Protein AF-A0A355UFX1-F1 (afdb_monomer_lite)

pLDDT: mean 86.39, std 14.17, range [52.31, 98.44]

Sequence (102 aa):
SYKGILARSQESSALTPFGALKYLDESRAIVHERHYSSTDYIVFRLGEIYLNYAEASMELGKDGDALWAVNEIRKRAGMPELATITRDKVRQERKIELAFEG

Foldseek 3Di:
DPVPDDQQDPDDPDPDSDDDCPQPDPVDDPDPDPPDDPGDQDLDDPLVVLLVQLLVCQVVVNFVSNQVSLQVLCVVVVHDRDPGDDNVNSVVSCCVVCPPND

Secondary structure (DSSP, 8-state):
-BTTB----SS---SSS----TT--TTS----STT---S---S--HHHHHHHHHHHHHHTT-HHHHHHHHHHHHHHTTPPPPSS--HHHHHHHHHHHTTT--

Structure (mmCIF, N/CA/C/O backbone):
data_AF-A0A355UFX1-F1
#
_entry.id   AF-A0A355UFX1-F1
#
loop_
_atom_site.group_PDB
_atom_site.id
_atom_site.type_symbol
_atom_site.label_atom_id
_atom_site.label_alt_id
_atom_site.label_comp_id
_atom_site.label_asym_id
_atom_site.label_entity_id
_atom_site.label_seq_id
_atom_site.pdbx_PDB_ins_code
_atom_site.Cartn_x
_atom_site.Cartn_y
_atom_site.Cartn_z
_atom_site.occupancy
_atom_site.B_iso_or_equiv
_atom_site.auth_seq_id
_atom_site.auth_comp_id
_atom_site.auth_asym_id
_atom_site.auth_atom_id
_atom_site.pdbx_PDB_model_num
ATOM 1 N N . SER A 1 1 ? 11.415 -18.490 -7.817 1.00 52.31 1 SER A N 1
ATOM 2 C CA . SER A 1 1 ? 11.538 -18.800 -9.254 1.00 52.31 1 SER A CA 1
ATOM 3 C C . SER A 1 1 ? 10.546 -17.938 -10.005 1.00 52.31 1 SER A C 1
ATOM 5 O O . SER A 1 1 ? 9.473 -17.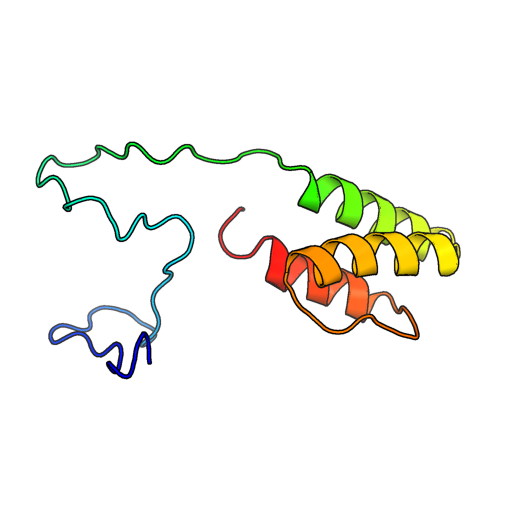681 -9.475 1.00 52.31 1 SER A O 1
ATOM 7 N N . TYR A 1 2 ? 10.893 -17.467 -11.197 1.00 54.56 2 TYR A N 1
ATOM 8 C CA . TYR A 1 2 ? 9.956 -16.798 -12.096 1.00 54.56 2 TYR A CA 1
ATOM 9 C C . TYR A 1 2 ? 9.651 -17.759 -13.245 1.00 54.56 2 TYR A C 1
ATOM 11 O O . TYR A 1 2 ? 10.586 -18.292 -13.839 1.00 54.56 2 TYR A O 1
ATOM 19 N N . LYS A 1 3 ? 8.371 -18.074 -13.493 1.00 70.00 3 LYS A N 1
ATOM 20 C CA . LYS A 1 3 ? 7.955 -19.076 -14.500 1.00 70.00 3 LYS A CA 1
ATOM 21 C C . LYS A 1 3 ? 8.722 -20.415 -14.397 1.00 70.00 3 LYS A C 1
ATOM 23 O O . LYS A 1 3 ? 9.121 -20.998 -15.396 1.00 70.00 3 LYS A O 1
ATOM 28 N N . GLY A 1 4 ? 8.983 -20.888 -13.174 1.00 61.66 4 GLY A N 1
ATOM 29 C CA . GLY A 1 4 ? 9.726 -22.136 -12.931 1.00 61.66 4 GLY A CA 1
ATOM 30 C C . GLY A 1 4 ? 11.254 -22.032 -13.055 1.00 61.66 4 GLY A C 1
ATOM 31 O O . GLY A 1 4 ? 11.954 -22.946 -12.631 1.00 61.66 4 GLY A O 1
ATOM 32 N N . ILE A 1 5 ? 11.793 -20.904 -13.521 1.00 60.00 5 ILE A N 1
ATOM 33 C CA . ILE A 1 5 ? 13.236 -20.666 -13.615 1.00 60.00 5 ILE A CA 1
ATOM 34 C C . ILE A 1 5 ? 13.735 -20.103 -12.283 1.00 60.00 5 ILE A C 1
ATOM 36 O O . ILE A 1 5 ? 13.200 -19.127 -11.742 1.00 60.00 5 ILE A O 1
ATOM 40 N N . LEU A 1 6 ? 14.749 -20.743 -11.701 1.00 55.91 6 LEU A N 1
ATOM 41 C CA . LEU A 1 6 ? 15.445 -20.203 -10.537 1.00 55.91 6 LEU A CA 1
ATOM 42 C C . LEU A 1 6 ? 16.221 -18.955 -10.970 1.00 55.91 6 LEU A C 1
ATOM 44 O O . LEU A 1 6 ? 17.027 -19.026 -11.891 1.00 55.91 6 LEU A O 1
ATOM 48 N N . ALA A 1 7 ? 15.999 -17.831 -10.288 1.00 56.22 7 ALA A N 1
ATOM 49 C CA . ALA A 1 7 ? 16.803 -16.627 -10.462 1.00 56.22 7 ALA A CA 1
ATOM 50 C C . ALA A 1 7 ? 18.197 -16.887 -9.868 1.00 56.22 7 ALA A C 1
ATOM 52 O O . ALA A 1 7 ? 18.449 -16.615 -8.700 1.00 56.22 7 ALA A O 1
ATOM 53 N N . ARG A 1 8 ? 19.067 -17.530 -10.645 1.00 52.34 8 ARG A N 1
ATOM 54 C CA . ARG A 1 8 ? 20.482 -17.728 -10.330 1.00 52.34 8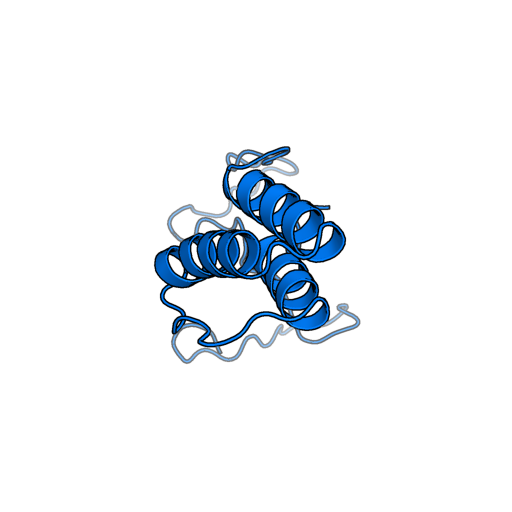 ARG A CA 1
ATOM 55 C C . ARG A 1 8 ? 21.271 -16.902 -11.332 1.00 52.34 8 ARG A C 1
ATOM 57 O O . ARG A 1 8 ? 21.121 -17.123 -12.531 1.00 52.34 8 ARG A O 1
ATOM 64 N N . SER A 1 9 ? 22.087 -15.963 -10.866 1.00 55.56 9 SER A N 1
ATOM 65 C CA . SER A 1 9 ? 23.076 -15.336 -11.739 1.00 55.56 9 SER A CA 1
ATOM 66 C C . SER A 1 9 ? 24.302 -16.251 -11.843 1.00 55.56 9 SER A C 1
ATOM 68 O O . SER A 1 9 ? 24.681 -16.903 -10.869 1.00 55.56 9 SER A O 1
ATOM 70 N N . GLN A 1 10 ? 24.905 -16.341 -13.032 1.00 56.12 10 GLN A N 1
ATOM 71 C CA . GLN A 1 10 ? 26.206 -17.006 -13.217 1.00 56.12 10 GLN A CA 1
ATOM 72 C C . GLN A 1 10 ? 27.378 -16.136 -12.733 1.00 56.12 10 GLN A C 1
ATOM 74 O O . GLN A 1 10 ? 28.459 -16.657 -12.489 1.00 56.12 10 GLN A O 1
ATOM 79 N N . GLU A 1 11 ? 27.140 -14.843 -12.505 1.00 62.72 11 GLU A N 1
ATOM 80 C CA . GLU A 1 11 ? 28.064 -13.925 -11.843 1.00 62.72 11 GLU A CA 1
ATOM 81 C C . GLU A 1 11 ? 27.320 -13.228 -10.700 1.00 62.72 11 GLU A C 1
ATOM 83 O O . GLU A 1 11 ? 26.348 -12.509 -10.934 1.00 62.72 11 GLU A O 1
ATOM 88 N N . SER A 1 12 ? 27.700 -13.476 -9.446 1.00 57.66 12 SER A N 1
ATOM 89 C CA . SER A 1 12 ? 27.033 -12.869 -8.285 1.00 57.66 12 SER A CA 1
ATOM 90 C C . SER A 1 12 ? 27.997 -11.959 -7.537 1.00 57.66 12 SER A C 1
ATOM 92 O O . SER A 1 12 ? 28.592 -12.355 -6.541 1.00 57.66 12 SER A O 1
ATOM 94 N N . SER A 1 13 ? 28.126 -10.717 -8.005 1.00 66.50 13 SER A N 1
ATOM 95 C CA . SER A 1 13 ? 28.647 -9.600 -7.202 1.00 66.50 13 SER A CA 1
ATOM 96 C C . SER A 1 13 ? 27.572 -8.980 -6.293 1.00 66.50 13 SER A C 1
ATOM 98 O O . SER A 1 13 ? 27.867 -8.086 -5.503 1.00 66.50 13 SER A O 1
ATOM 100 N N . ALA A 1 14 ? 26.320 -9.445 -6.383 1.00 65.50 14 ALA A N 1
ATOM 101 C CA . ALA A 1 14 ? 25.229 -8.989 -5.534 1.00 65.50 14 ALA A CA 1
ATOM 102 C C . ALA A 1 14 ? 25.384 -9.526 -4.101 1.00 65.50 14 ALA A C 1
ATOM 104 O O . ALA A 1 14 ? 25.583 -10.723 -3.892 1.00 65.50 14 ALA A O 1
ATOM 105 N N . LEU A 1 15 ? 25.251 -8.637 -3.109 1.00 79.06 15 LEU A N 1
ATOM 106 C CA . LEU A 1 15 ? 25.318 -8.983 -1.680 1.00 79.06 15 LEU A CA 1
ATOM 107 C C . LEU A 1 15 ? 24.170 -9.904 -1.237 1.00 79.06 15 LEU A C 1
ATOM 109 O O . LEU A 1 15 ? 24.309 -10.642 -0.265 1.00 79.06 15 LEU A O 1
ATOM 113 N N . THR A 1 16 ? 23.036 -9.869 -1.941 1.00 80.00 16 THR A N 1
ATOM 114 C CA . THR A 1 16 ? 21.896 -10.763 -1.721 1.00 80.00 16 THR A CA 1
ATOM 115 C C . THR A 1 16 ? 21.528 -11.472 -3.027 1.00 80.00 16 THR A C 1
ATOM 117 O O . THR A 1 16 ? 21.659 -10.889 -4.103 1.00 80.00 16 THR A O 1
ATOM 120 N N . PRO A 1 17 ? 21.035 -12.722 -2.975 1.00 78.94 17 PRO A N 1
ATOM 121 C CA . PRO A 1 17 ? 20.709 -13.502 -4.172 1.00 78.94 17 PRO A CA 1
ATOM 122 C C . PRO A 1 17 ? 19.346 -13.122 -4.787 1.00 78.94 17 PRO A C 1
ATOM 124 O O . PRO A 1 17 ? 18.697 -13.954 -5.420 1.00 78.94 17 PRO A O 1
ATOM 127 N N . PHE A 1 18 ? 18.870 -11.892 -4.572 1.00 81.38 18 PHE A N 1
ATOM 128 C CA . PHE A 1 18 ? 17.555 -11.424 -5.012 1.00 81.38 18 PHE A CA 1
ATOM 129 C C . PHE A 1 18 ? 17.684 -10.172 -5.883 1.00 81.38 18 PHE A C 1
ATOM 131 O O . PHE A 1 18 ? 18.469 -9.278 -5.580 1.00 81.38 18 PHE A O 1
ATOM 138 N N . GLY A 1 19 ? 16.874 -10.096 -6.943 1.00 81.06 19 GLY A N 1
ATOM 139 C CA . GLY A 1 19 ? 16.725 -8.915 -7.797 1.00 81.06 19 GLY A CA 1
ATOM 140 C C . GLY A 1 19 ? 15.274 -8.431 -7.839 1.00 81.06 19 GLY A C 1
ATOM 141 O O . GLY A 1 19 ? 14.355 -9.181 -7.500 1.00 81.06 19 GLY A O 1
ATOM 142 N N . ALA A 1 20 ? 15.063 -7.183 -8.258 1.00 83.50 20 ALA A N 1
ATOM 143 C CA . ALA A 1 20 ? 13.733 -6.603 -8.429 1.00 83.50 20 ALA A CA 1
ATOM 144 C C . ALA A 1 20 ? 13.260 -6.747 -9.885 1.00 83.50 20 ALA A C 1
ATOM 146 O O . ALA A 1 20 ? 13.985 -6.398 -10.811 1.00 83.50 20 ALA A O 1
ATOM 147 N N . LEU A 1 21 ? 12.033 -7.240 -10.073 1.00 86.56 21 LEU A N 1
ATOM 148 C CA . LEU A 1 21 ? 11.342 -7.256 -11.375 1.00 86.56 21 LEU A CA 1
ATOM 149 C C . LEU A 1 21 ? 10.343 -6.101 -11.523 1.00 86.56 21 LEU A C 1
ATOM 151 O O . LEU A 1 21 ? 9.758 -5.907 -12.584 1.00 86.56 21 LEU A O 1
ATOM 155 N N . LYS A 1 22 ? 10.108 -5.337 -10.454 1.00 85.94 22 LYS A N 1
ATOM 156 C CA . LYS A 1 22 ? 9.183 -4.206 -10.479 1.00 85.94 22 LYS A CA 1
ATOM 157 C C . LYS A 1 22 ? 9.676 -3.173 -11.497 1.00 85.94 22 LYS A C 1
ATOM 159 O O . LYS A 1 22 ? 10.863 -2.868 -11.516 1.00 85.94 22 LYS A O 1
ATOM 164 N N . TYR A 1 23 ? 8.759 -2.674 -12.328 1.00 86.31 23 TYR A N 1
ATOM 165 C CA . TYR A 1 23 ? 9.020 -1.746 -13.441 1.00 86.31 23 TYR A CA 1
ATOM 166 C C . TYR A 1 23 ? 9.788 -2.317 -14.646 1.00 86.31 23 TYR A C 1
ATOM 168 O O . TYR A 1 23 ? 10.018 -1.592 -15.615 1.00 86.31 23 TYR A O 1
ATOM 176 N N . LEU A 1 24 ? 10.127 -3.611 -14.644 1.00 85.56 24 LEU A N 1
ATOM 177 C CA . LEU A 1 24 ? 10.678 -4.276 -15.821 1.00 85.56 24 LEU A CA 1
ATOM 178 C C . LEU A 1 24 ? 9.550 -4.651 -16.792 1.00 85.56 24 LEU A C 1
ATOM 180 O O . LEU A 1 24 ? 8.663 -5.433 -16.450 1.00 85.56 24 LEU A O 1
ATOM 184 N N . ASP A 1 25 ? 9.606 -4.127 -18.014 1.00 83.06 25 ASP A N 1
ATOM 185 C CA . ASP A 1 25 ? 8.743 -4.574 -19.108 1.00 83.06 25 ASP A CA 1
ATOM 186 C C . ASP A 1 25 ? 9.373 -5.792 -19.799 1.00 83.06 25 ASP A C 1
ATOM 188 O O . ASP A 1 25 ? 10.323 -5.666 -20.569 1.00 83.06 25 ASP A O 1
ATOM 192 N N . GLU A 1 26 ? 8.835 -6.982 -19.527 1.00 82.44 26 GLU A N 1
ATOM 193 C CA . GLU A 1 26 ? 9.315 -8.243 -20.111 1.00 82.44 26 GLU A CA 1
ATOM 194 C C . GLU A 1 26 ? 9.050 -8.377 -21.616 1.00 82.44 26 GLU A C 1
ATOM 196 O O . GLU A 1 26 ? 9.630 -9.251 -22.260 1.00 82.44 26 GLU A O 1
ATOM 201 N N . SER A 1 27 ? 8.159 -7.559 -22.184 1.00 82.44 27 SER A N 1
ATOM 202 C CA . SER A 1 27 ? 7.840 -7.601 -23.615 1.00 82.44 27 SER A CA 1
ATOM 203 C C . SER A 1 27 ? 8.844 -6.827 -24.469 1.00 82.44 27 SER A C 1
ATOM 205 O O . SER A 1 27 ? 8.903 -7.021 -25.686 1.00 82.44 27 SER A O 1
ATOM 207 N N . ARG A 1 28 ? 9.650 -5.958 -23.845 1.00 74.56 28 ARG A N 1
ATOM 208 C CA . ARG A 1 28 ? 10.639 -5.125 -24.528 1.00 74.56 28 ARG A CA 1
ATOM 209 C C . ARG A 1 28 ? 12.013 -5.778 -24.490 1.00 74.56 28 ARG A C 1
ATOM 211 O O . ARG A 1 28 ? 12.486 -6.238 -23.454 1.00 74.56 28 ARG A O 1
ATOM 218 N N . ALA A 1 29 ? 12.679 -5.775 -25.642 1.00 73.19 29 ALA A N 1
ATOM 219 C CA . ALA A 1 29 ? 14.088 -6.125 -25.707 1.00 73.19 29 ALA A CA 1
ATOM 220 C C . ALA A 1 29 ? 14.907 -5.094 -24.922 1.00 73.19 29 ALA A C 1
ATOM 222 O O . ALA A 1 29 ? 14.639 -3.891 -24.981 1.00 73.19 29 ALA A O 1
ATOM 223 N N . ILE A 1 30 ? 15.928 -5.570 -24.213 1.00 70.56 30 ILE A N 1
ATOM 224 C CA . ILE A 1 30 ? 16.895 -4.692 -23.560 1.00 70.56 30 ILE A CA 1
ATOM 225 C C . ILE A 1 30 ? 17.660 -3.968 -24.668 1.00 70.56 30 ILE A C 1
ATOM 227 O O . ILE A 1 30 ? 18.428 -4.583 -25.408 1.00 70.56 30 ILE A O 1
ATOM 231 N N . VAL A 1 31 ? 17.433 -2.663 -24.805 1.00 68.38 31 VAL A N 1
ATOM 232 C CA . VAL A 1 31 ? 18.247 -1.827 -25.686 1.00 68.38 31 VAL A CA 1
ATOM 233 C C . VAL A 1 31 ? 19.643 -1.711 -25.078 1.00 68.38 31 VAL A C 1
ATOM 235 O O . VAL A 1 31 ? 19.801 -1.391 -23.904 1.00 68.38 31 VAL A O 1
ATOM 238 N N . HIS A 1 32 ? 20.676 -2.001 -25.869 1.00 65.88 32 HIS A N 1
ATOM 239 C CA . HIS A 1 32 ? 22.071 -1.953 -25.412 1.00 65.88 32 HIS A CA 1
ATOM 240 C C . HIS A 1 32 ? 22.630 -0.521 -25.300 1.00 65.88 32 HIS A C 1
ATOM 242 O O . HIS A 1 32 ? 23.821 -0.339 -25.043 1.00 65.88 32 HIS A O 1
ATOM 248 N N . GLU A 1 33 ? 21.787 0.499 -25.467 1.00 68.94 33 GLU A N 1
ATOM 249 C CA . GLU A 1 33 ? 22.159 1.887 -25.222 1.00 68.94 33 GLU A CA 1
ATOM 250 C C . GLU A 1 33 ? 22.175 2.188 -23.726 1.00 68.94 33 GLU A C 1
ATOM 252 O O . GLU A 1 33 ? 21.199 2.004 -22.995 1.00 68.94 33 GLU A O 1
ATOM 257 N N . ARG A 1 34 ? 23.332 2.656 -23.255 1.00 65.38 34 ARG A N 1
ATOM 258 C CA . ARG A 1 34 ? 23.522 3.002 -21.850 1.00 65.38 34 ARG A CA 1
ATOM 259 C C . ARG A 1 34 ? 22.580 4.140 -21.452 1.00 65.38 34 ARG A C 1
ATOM 261 O O . ARG A 1 34 ? 22.527 5.166 -22.118 1.00 65.38 34 ARG A O 1
ATOM 268 N N . HIS A 1 35 ? 21.934 3.968 -20.299 1.00 68.81 35 HIS A N 1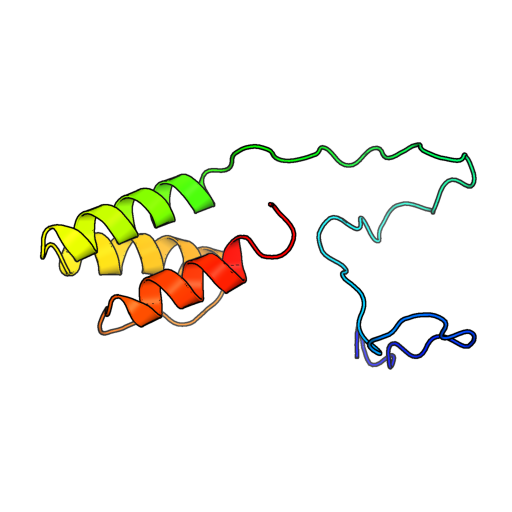
ATOM 269 C CA . HIS A 1 35 ? 21.116 4.976 -19.610 1.00 68.81 35 HIS A CA 1
ATOM 270 C C . HIS A 1 35 ? 19.790 5.359 -20.285 1.00 68.81 35 HIS A C 1
ATOM 272 O O . HIS A 1 35 ? 19.212 6.377 -19.914 1.00 68.81 35 HIS A O 1
ATOM 278 N N . TYR A 1 36 ? 19.270 4.547 -21.209 1.00 71.38 36 TYR A N 1
ATOM 279 C CA . TYR A 1 36 ? 17.929 4.752 -21.757 1.00 71.38 36 TYR A CA 1
ATOM 280 C C . TYR A 1 36 ? 16.920 3.789 -21.125 1.00 71.38 36 TYR A C 1
ATOM 282 O O . TYR A 1 36 ? 17.111 2.575 -21.124 1.00 71.38 36 TYR A O 1
ATOM 290 N N . SER A 1 37 ? 15.829 4.337 -20.596 1.00 76.69 37 SER A N 1
ATOM 291 C CA . SER A 1 37 ? 14.644 3.587 -20.185 1.00 76.69 37 SER A CA 1
ATOM 292 C C . SER A 1 37 ? 13.421 4.306 -20.728 1.00 76.69 37 SER A C 1
ATOM 294 O O . SER A 1 37 ? 13.336 5.528 -20.673 1.00 76.69 37 SER A O 1
ATOM 296 N N . SER A 1 38 ? 12.479 3.535 -21.257 1.00 81.19 38 SER A N 1
ATOM 297 C CA . SER A 1 38 ? 11.160 4.024 -21.667 1.00 81.19 38 SER A CA 1
ATOM 298 C C . SER A 1 38 ? 10.103 3.812 -20.580 1.00 81.19 38 SER A C 1
ATOM 300 O O . SER A 1 38 ? 8.923 4.051 -20.823 1.00 81.19 38 SER A O 1
ATOM 302 N N . THR A 1 39 ? 10.510 3.317 -19.408 1.00 84.44 39 THR A N 1
ATOM 303 C CA . THR A 1 39 ? 9.638 3.169 -18.244 1.00 84.44 39 THR A CA 1
ATOM 304 C C . THR A 1 39 ? 9.643 4.460 -17.439 1.00 84.44 39 THR A C 1
ATOM 306 O O . THR A 1 39 ? 10.698 4.883 -16.961 1.00 84.44 39 THR A O 1
ATOM 309 N N . ASP A 1 40 ? 8.464 5.051 -17.263 1.00 86.62 40 ASP A N 1
ATOM 310 C CA . ASP A 1 40 ? 8.285 6.253 -16.455 1.00 86.62 40 ASP A CA 1
ATOM 311 C C . ASP A 1 40 ? 8.598 5.991 -14.977 1.00 86.62 40 ASP A C 1
ATOM 313 O O . ASP A 1 40 ? 8.248 4.948 -14.416 1.00 86.62 40 ASP A O 1
ATOM 317 N N . TYR A 1 41 ? 9.226 6.971 -14.325 1.00 86.81 41 TYR A N 1
ATOM 318 C CA . TYR A 1 41 ? 9.431 6.947 -12.881 1.00 86.81 41 TYR A CA 1
ATOM 319 C C . TYR A 1 41 ? 8.215 7.549 -12.173 1.00 86.81 41 TYR A C 1
ATOM 321 O O . TYR A 1 41 ? 7.936 8.745 -12.281 1.00 86.81 41 TYR A O 1
ATOM 329 N N . ILE A 1 42 ? 7.480 6.714 -11.445 1.00 90.44 42 ILE A N 1
ATOM 330 C CA . ILE A 1 42 ? 6.258 7.120 -10.753 1.00 90.44 42 ILE A CA 1
ATOM 331 C C . ILE A 1 42 ? 6.633 7.816 -9.442 1.00 90.44 42 ILE A C 1
ATOM 333 O O . ILE A 1 42 ? 7.098 7.169 -8.511 1.00 90.44 42 ILE A O 1
ATOM 337 N N . VAL A 1 43 ? 6.417 9.134 -9.368 1.00 91.06 43 VAL A N 1
ATOM 338 C CA . VAL A 1 43 ? 6.661 9.922 -8.142 1.00 91.06 43 VAL A CA 1
ATOM 339 C C . VAL A 1 43 ? 5.496 9.803 -7.158 1.00 91.06 43 VAL A C 1
ATOM 341 O O . VAL A 1 43 ? 5.711 9.659 -5.963 1.00 91.06 43 VAL A O 1
ATOM 344 N N . PHE A 1 44 ? 4.264 9.845 -7.667 1.00 92.88 44 PHE A N 1
ATOM 345 C CA . PHE A 1 44 ? 3.044 9.661 -6.886 1.00 92.88 44 PHE A CA 1
ATOM 346 C C . PHE A 1 44 ? 2.087 8.763 -7.651 1.00 92.88 44 PHE A C 1
ATOM 348 O O . PHE A 1 44 ? 1.967 8.851 -8.876 1.00 92.88 44 PHE A O 1
ATOM 355 N N . ARG A 1 45 ? 1.343 7.940 -6.918 1.00 94.38 45 ARG A N 1
ATOM 356 C CA . ARG A 1 45 ? 0.270 7.127 -7.489 1.00 94.38 45 ARG A CA 1
ATOM 357 C C . ARG A 1 45 ? -0.869 6.953 -6.515 1.00 94.38 45 ARG A C 1
ATOM 359 O O . ARG A 1 45 ? -0.691 7.005 -5.304 1.00 94.38 45 ARG A O 1
ATOM 366 N N . LEU A 1 46 ? -2.038 6.649 -7.066 1.00 95.44 46 LEU A N 1
ATOM 367 C CA . LEU A 1 46 ? -3.276 6.521 -6.305 1.00 95.44 46 LEU A CA 1
ATOM 368 C C . LEU A 1 46 ? -3.161 5.560 -5.109 1.00 95.44 46 LEU A C 1
ATOM 370 O O . LEU A 1 46 ? -3.742 5.821 -4.062 1.00 95.44 46 LEU A O 1
ATOM 374 N N . GLY A 1 47 ? -2.367 4.491 -5.236 1.00 95.00 47 GLY A N 1
ATOM 375 C CA . GLY A 1 47 ? -2.147 3.549 -4.137 1.00 95.00 47 GLY A CA 1
ATOM 376 C C . GLY A 1 47 ? -1.577 4.194 -2.868 1.00 95.00 47 GLY A C 1
ATOM 377 O O . GLY A 1 47 ? -1.993 3.851 -1.767 1.00 95.00 47 GLY A O 1
ATOM 378 N N . GLU A 1 48 ? -0.694 5.182 -3.014 1.00 96.75 48 GLU A N 1
ATOM 379 C CA . GLU A 1 48 ? -0.166 5.942 -1.881 1.00 96.75 48 GLU A CA 1
ATOM 380 C C . GLU A 1 48 ? -1.247 6.807 -1.222 1.00 96.75 48 GLU A C 1
ATOM 382 O O . GLU A 1 48 ? -1.294 6.902 -0.001 1.00 96.75 48 GLU A O 1
ATOM 387 N N . ILE A 1 49 ? -2.155 7.399 -2.002 1.00 97.75 49 ILE A N 1
ATOM 388 C CA . ILE A 1 49 ? -3.224 8.254 -1.467 1.00 97.75 49 ILE A CA 1
ATOM 389 C C . ILE A 1 49 ? -4.160 7.453 -0.554 1.00 97.75 49 ILE A C 1
ATOM 391 O O . ILE A 1 49 ? -4.492 7.915 0.538 1.00 97.75 49 ILE A O 1
ATOM 395 N N . TYR A 1 50 ? -4.522 6.230 -0.951 1.00 98.12 50 TYR A N 1
ATOM 396 C CA . TYR A 1 50 ? -5.286 5.319 -0.093 1.00 98.12 50 TYR A CA 1
ATOM 397 C C . TYR A 1 50 ? -4.529 4.954 1.183 1.00 98.12 50 TYR A C 1
ATOM 399 O O . TYR A 1 50 ? -5.124 4.938 2.257 1.00 98.12 50 TYR A O 1
ATOM 407 N N . LEU A 1 51 ? -3.224 4.692 1.091 1.00 97.81 51 LEU A N 1
ATOM 408 C CA . LEU A 1 51 ? -2.409 4.345 2.256 1.00 97.81 51 LEU A CA 1
ATOM 409 C C . LEU A 1 51 ? -2.215 5.535 3.205 1.00 97.81 51 LEU A C 1
ATOM 411 O O . LEU A 1 51 ? -2.299 5.353 4.414 1.00 97.81 51 LEU A O 1
ATOM 415 N N . ASN A 1 52 ? -2.044 6.750 2.682 1.00 98.06 52 ASN A N 1
ATOM 416 C CA . ASN A 1 52 ? -1.989 7.977 3.479 1.00 98.06 52 ASN A CA 1
ATOM 417 C C . ASN A 1 52 ? -3.319 8.205 4.212 1.00 98.06 52 ASN A C 1
ATOM 419 O O . ASN A 1 52 ? -3.333 8.516 5.403 1.00 98.06 52 ASN A O 1
ATOM 423 N N . TYR A 1 53 ? -4.445 8.003 3.521 1.00 98.38 53 TYR A N 1
ATOM 424 C CA . TYR A 1 53 ? -5.771 8.076 4.131 1.00 98.38 53 TYR A CA 1
ATOM 425 C C . TYR A 1 53 ? -5.986 6.977 5.182 1.00 98.38 53 TYR A C 1
ATOM 427 O O . TYR A 1 53 ? -6.529 7.260 6.250 1.00 98.38 53 TYR A O 1
ATOM 435 N N . ALA A 1 54 ? -5.521 5.750 4.930 1.00 98.12 54 ALA A N 1
ATOM 436 C CA . ALA A 1 54 ? -5.602 4.650 5.886 1.00 98.12 54 ALA A CA 1
ATOM 437 C C . ALA A 1 54 ? -4.772 4.920 7.149 1.00 98.12 54 ALA A C 1
ATOM 439 O O . ALA A 1 54 ? -5.273 4.727 8.254 1.00 98.12 54 ALA A O 1
ATOM 440 N N . GLU A 1 55 ? -3.534 5.405 7.008 1.00 97.69 55 GLU A N 1
ATOM 441 C CA . GLU A 1 55 ? -2.680 5.777 8.142 1.00 97.69 55 GLU A CA 1
ATOM 442 C C . GLU A 1 55 ? -3.311 6.907 8.959 1.00 97.69 55 GLU A C 1
ATOM 444 O O . GLU A 1 55 ? -3.458 6.768 10.171 1.00 97.69 55 GLU A O 1
ATOM 449 N N . ALA A 1 56 ? -3.768 7.982 8.310 1.00 98.31 56 ALA A N 1
ATOM 450 C CA . ALA A 1 56 ? -4.440 9.081 8.999 1.00 98.31 56 ALA A CA 1
ATOM 451 C C . ALA A 1 56 ? -5.716 8.616 9.724 1.00 98.31 56 ALA A C 1
ATOM 453 O O . ALA A 1 56 ? -5.958 8.997 10.868 1.00 98.31 56 ALA A O 1
ATOM 454 N N . SER A 1 57 ? -6.514 7.757 9.085 1.00 98.19 57 SER A N 1
ATOM 455 C CA . SER A 1 57 ? -7.735 7.198 9.674 1.00 98.19 57 SER A CA 1
ATOM 456 C C . SER A 1 57 ? -7.432 6.310 10.882 1.00 98.19 57 SER A C 1
ATOM 458 O O . SER A 1 57 ? -8.118 6.431 11.896 1.00 98.19 57 SER A O 1
ATOM 460 N N . MET A 1 58 ? -6.371 5.493 10.829 1.00 97.62 58 MET A N 1
ATOM 461 C CA . MET A 1 58 ? -5.920 4.699 11.979 1.00 97.62 58 MET A CA 1
ATOM 462 C C . MET A 1 58 ? -5.523 5.573 13.171 1.00 97.62 58 MET A C 1
ATOM 464 O O . M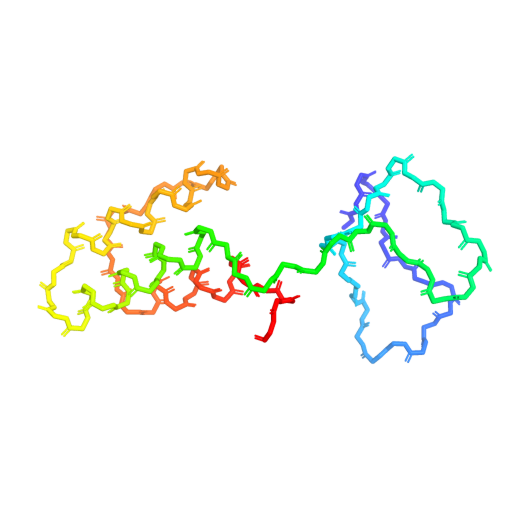ET A 1 58 ? -5.918 5.278 14.294 1.00 97.62 58 MET A O 1
ATOM 468 N N . GLU A 1 59 ? -4.754 6.645 12.954 1.00 96.81 59 GLU A N 1
ATOM 469 C CA . GLU A 1 59 ? -4.319 7.530 14.049 1.00 96.81 59 GLU A CA 1
ATOM 470 C C . GLU A 1 59 ? -5.486 8.336 14.650 1.00 96.81 59 GLU A C 1
ATOM 472 O O . GLU A 1 59 ? -5.439 8.733 15.812 1.00 96.81 59 GLU A O 1
ATOM 477 N N . LEU A 1 60 ? -6.559 8.548 13.880 1.00 98.00 60 LEU A N 1
ATOM 478 C CA . LEU A 1 60 ? -7.794 9.189 14.339 1.00 98.00 60 LEU A CA 1
ATOM 479 C C . LEU A 1 60 ? -8.802 8.211 14.975 1.00 98.00 60 LEU A C 1
ATOM 481 O O . LEU A 1 60 ? -9.889 8.641 15.359 1.00 98.00 60 LEU A O 1
ATOM 485 N N . GLY A 1 61 ? -8.482 6.914 15.073 1.00 97.06 61 GLY A N 1
ATOM 486 C CA . GLY A 1 61 ? -9.383 5.886 15.612 1.00 97.06 61 GLY A CA 1
ATOM 487 C C . GLY A 1 61 ? -10.573 5.551 14.704 1.00 97.06 61 GLY A C 1
ATOM 488 O O . GLY A 1 61 ? -11.608 5.078 15.174 1.00 97.06 61 GLY A O 1
ATOM 489 N N . LYS A 1 62 ? -10.458 5.826 13.400 1.00 97.94 62 LYS A N 1
ATOM 490 C CA . LYS A 1 62 ? -11.472 5.532 12.379 1.00 97.94 62 LYS A CA 1
ATOM 491 C C . LYS A 1 62 ? -11.169 4.204 11.687 1.00 97.94 62 LYS A C 1
ATOM 493 O O . LYS A 1 62 ? -10.870 4.156 10.494 1.00 97.94 62 LYS A O 1
ATOM 498 N N . ASP A 1 63 ? -11.264 3.115 12.442 1.00 97.44 63 ASP A N 1
ATOM 499 C CA . ASP A 1 63 ? -10.859 1.781 11.981 1.00 97.44 63 ASP A CA 1
ATOM 500 C C . ASP A 1 63 ? -11.632 1.304 10.740 1.00 97.44 63 ASP A C 1
ATOM 502 O O . ASP A 1 63 ? -11.065 0.629 9.884 1.00 97.44 63 ASP A O 1
ATOM 506 N N . GLY A 1 64 ? -12.910 1.677 10.603 1.00 98.06 64 GLY A N 1
ATOM 507 C CA . GLY A 1 64 ? -13.719 1.338 9.425 1.00 98.06 64 GLY A CA 1
ATOM 508 C C . GLY A 1 64 ? -13.179 1.958 8.132 1.00 98.06 64 GLY A C 1
ATOM 509 O O . GLY A 1 64 ? -13.026 1.258 7.131 1.00 98.06 64 GLY A O 1
ATOM 510 N N . ASP A 1 65 ? -12.819 3.243 8.180 1.00 98.25 65 ASP A N 1
ATOM 511 C CA . ASP A 1 65 ? -12.259 3.986 7.044 1.00 98.25 65 ASP A CA 1
ATOM 512 C C . ASP A 1 65 ? -10.872 3.443 6.667 1.00 98.25 65 ASP A C 1
ATOM 514 O O . ASP A 1 65 ? -10.570 3.222 5.490 1.00 98.25 65 ASP A O 1
ATOM 518 N N . ALA A 1 66 ? -10.039 3.163 7.675 1.00 98.19 66 ALA A N 1
ATOM 519 C CA . ALA A 1 66 ? -8.720 2.578 7.471 1.00 98.19 66 ALA A CA 1
ATOM 520 C C . ALA A 1 66 ? -8.792 1.171 6.861 1.00 98.19 66 ALA A C 1
ATOM 522 O O . ALA A 1 66 ? -8.038 0.850 5.939 1.00 98.19 66 ALA A O 1
ATOM 523 N N . LEU A 1 67 ? -9.710 0.336 7.358 1.00 98.38 67 LEU A N 1
ATOM 524 C CA . LEU A 1 67 ? -9.924 -1.013 6.847 1.00 98.38 67 LEU A CA 1
ATOM 525 C C . LEU A 1 67 ? -10.396 -0.988 5.392 1.00 98.38 67 LEU A C 1
ATOM 527 O O . LEU A 1 67 ? -9.864 -1.734 4.569 1.00 98.38 67 LEU A O 1
ATOM 531 N N . TRP A 1 68 ? -11.357 -0.118 5.073 1.00 98.44 68 TRP A N 1
ATOM 532 C CA . TRP A 1 68 ? -11.851 0.055 3.710 1.00 98.44 68 TRP A CA 1
ATOM 533 C C . TRP A 1 68 ? -10.717 0.435 2.753 1.00 98.44 68 TR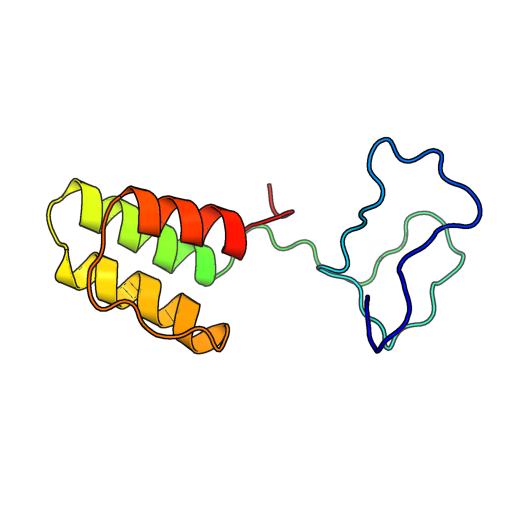P A C 1
ATOM 535 O O . TRP A 1 68 ? -10.500 -0.247 1.753 1.00 98.44 68 TRP A O 1
ATOM 545 N N . ALA A 1 69 ? -9.934 1.459 3.095 1.00 98.25 69 ALA A N 1
ATOM 546 C CA . ALA A 1 69 ? -8.879 1.962 2.221 1.00 98.25 69 ALA A CA 1
ATOM 547 C C . ALA A 1 69 ? -7.758 0.937 1.974 1.00 98.25 69 ALA A C 1
ATOM 549 O O . ALA A 1 69 ? -7.268 0.815 0.851 1.00 98.25 69 ALA A O 1
ATOM 550 N N . VAL A 1 70 ? -7.379 0.151 2.989 1.00 98.12 70 VAL A N 1
ATOM 551 C CA . VAL A 1 70 ? -6.425 -0.957 2.813 1.00 98.12 70 VAL A CA 1
ATOM 552 C C . VAL A 1 70 ? -7.011 -2.066 1.940 1.00 98.12 70 VAL A C 1
ATOM 554 O O . VAL A 1 70 ? -6.312 -2.599 1.077 1.00 98.12 70 VAL A O 1
ATOM 557 N N . ASN A 1 71 ? -8.285 -2.417 2.119 1.00 98.31 71 ASN A N 1
ATOM 558 C CA . ASN A 1 71 ? -8.909 -3.473 1.326 1.00 98.31 71 ASN A CA 1
ATOM 559 C C . ASN A 1 71 ? -9.060 -3.096 -0.155 1.00 98.31 71 ASN A C 1
ATOM 561 O O . ASN A 1 71 ? -8.916 -3.979 -0.997 1.00 98.31 71 ASN A O 1
ATOM 565 N N . GLU A 1 72 ? -9.223 -1.815 -0.501 1.00 98.38 72 GLU A N 1
ATOM 566 C CA . GLU A 1 72 ? -9.188 -1.366 -1.903 1.00 98.38 72 GLU A CA 1
ATOM 567 C C . GLU A 1 72 ? -7.840 -1.684 -2.579 1.00 98.38 72 GLU A C 1
ATOM 569 O O . GLU A 1 72 ? -7.796 -2.198 -3.702 1.00 98.38 72 GLU A O 1
ATOM 574 N N . ILE A 1 73 ? -6.725 -1.475 -1.869 1.00 97.50 73 ILE A N 1
ATOM 575 C CA . ILE A 1 73 ? -5.381 -1.828 -2.355 1.00 97.50 73 ILE A CA 1
ATOM 576 C C . ILE A 1 73 ? -5.232 -3.338 -2.522 1.00 97.50 73 ILE A C 1
ATOM 578 O O . ILE A 1 73 ? -4.803 -3.812 -3.582 1.00 97.50 73 ILE A O 1
ATOM 582 N N . ARG A 1 74 ? -5.642 -4.095 -1.501 1.00 98.00 74 ARG A N 1
ATOM 583 C CA . ARG A 1 74 ? -5.546 -5.558 -1.484 1.00 98.00 74 ARG A CA 1
ATOM 584 C C . ARG A 1 74 ? -6.371 -6.190 -2.595 1.00 98.00 74 ARG A C 1
ATOM 586 O O . ARG A 1 74 ? -5.860 -7.045 -3.314 1.00 98.00 74 ARG A O 1
ATOM 593 N N . LYS A 1 75 ? -7.599 -5.715 -2.802 1.00 97.62 75 LYS A N 1
ATOM 594 C CA . LYS A 1 75 ? -8.492 -6.169 -3.871 1.00 97.62 75 LYS A CA 1
ATOM 595 C C . LYS A 1 75 ? -7.867 -5.962 -5.246 1.00 97.62 75 LYS A C 1
ATOM 597 O O . LYS A 1 75 ? -7.859 -6.889 -6.053 1.00 97.62 75 LYS A O 1
ATOM 602 N N . ARG A 1 76 ? -7.275 -4.790 -5.502 1.00 96.31 76 ARG A N 1
ATOM 603 C CA . ARG A 1 76 ? -6.559 -4.523 -6.760 1.00 96.31 76 ARG A CA 1
ATOM 604 C C . ARG A 1 76 ? -5.359 -5.456 -6.939 1.00 96.31 76 ARG A C 1
ATOM 606 O O . ARG A 1 76 ? -5.111 -5.912 -8.050 1.00 96.31 76 ARG A O 1
ATOM 613 N N . ALA A 1 77 ? -4.641 -5.768 -5.861 1.00 94.38 77 ALA A N 1
ATOM 614 C CA . ALA A 1 77 ? -3.510 -6.695 -5.874 1.00 94.38 77 ALA A CA 1
ATOM 615 C C . ALA A 1 77 ? -3.912 -8.188 -5.912 1.00 94.38 77 ALA A C 1
ATOM 617 O O . ALA A 1 77 ? -3.034 -9.049 -5.927 1.00 94.38 77 ALA A O 1
ATOM 618 N N . GLY A 1 78 ? -5.212 -8.518 -5.913 1.00 96.00 78 GLY A N 1
ATOM 619 C CA . GLY A 1 78 ? -5.694 -9.902 -5.852 1.00 96.00 78 GLY A CA 1
ATOM 620 C C . GLY A 1 78 ? -5.454 -10.585 -4.499 1.00 96.00 78 GLY A C 1
ATOM 621 O O . GLY A 1 78 ? -5.428 -11.812 -4.421 1.00 96.00 78 GLY A O 1
ATOM 622 N N . MET A 1 79 ? -5.259 -9.805 -3.435 1.00 96.19 79 MET A N 1
ATOM 623 C CA . MET A 1 79 ? -5.034 -10.291 -2.077 1.00 96.19 79 MET A CA 1
ATOM 624 C C . MET A 1 79 ? -6.358 -10.427 -1.307 1.00 96.19 79 MET A C 1
ATOM 626 O O . MET A 1 79 ? -7.249 -9.595 -1.481 1.00 96.19 79 MET A O 1
ATOM 630 N N . PRO A 1 80 ? -6.491 -11.418 -0.403 1.00 97.25 80 PRO A N 1
ATOM 631 C CA . PRO A 1 80 ? -7.683 -11.561 0.432 1.00 97.25 80 PRO A CA 1
ATOM 632 C C . PRO A 1 80 ? -7.935 -10.319 1.287 1.00 97.25 80 PRO A C 1
ATOM 634 O O . PRO A 1 80 ? -6.991 -9.755 1.842 1.00 97.25 80 PRO A O 1
ATOM 637 N N . GLU A 1 81 ? -9.192 -9.926 1.451 1.00 97.81 81 GLU A N 1
ATOM 638 C CA . GLU A 1 81 ? -9.561 -8.802 2.312 1.00 97.81 81 GLU A CA 1
ATOM 639 C C . GLU A 1 81 ? -9.226 -9.083 3.785 1.00 97.81 81 GLU A C 1
ATOM 641 O O . GLU A 1 81 ? -9.259 -10.219 4.266 1.00 97.81 81 GLU A O 1
ATOM 646 N N . LEU A 1 82 ? -8.875 -8.029 4.517 1.00 97.12 82 LEU A N 1
ATOM 647 C CA . LEU A 1 82 ? -8.718 -8.082 5.962 1.00 97.12 82 LEU A CA 1
ATOM 648 C C . LEU A 1 82 ? -10.090 -7.956 6.627 1.00 97.12 82 LEU A C 1
ATOM 650 O O . LEU A 1 82 ? -10.906 -7.132 6.226 1.00 97.12 82 LEU A O 1
ATOM 654 N N . ALA A 1 83 ? -10.308 -8.729 7.690 1.00 97.62 83 ALA A N 1
ATOM 655 C CA . ALA A 1 83 ? -11.485 -8.588 8.552 1.00 97.62 83 ALA A CA 1
ATOM 656 C C . ALA A 1 83 ? -11.288 -7.541 9.663 1.00 97.62 83 ALA A C 1
ATOM 658 O O . ALA A 1 83 ? -12.247 -6.975 10.173 1.00 97.62 83 ALA A O 1
ATOM 659 N N . THR A 1 84 ? -10.038 -7.305 10.065 1.00 96.75 84 THR A N 1
ATOM 660 C CA . THR A 1 84 ? -9.672 -6.345 11.113 1.00 96.75 84 THR A CA 1
ATOM 661 C C . THR A 1 84 ? -8.437 -5.573 10.700 1.00 96.75 84 THR A C 1
ATOM 663 O O . THR A 1 84 ? -7.530 -6.136 10.070 1.00 96.75 84 THR A O 1
ATOM 666 N N . ILE A 1 85 ? -8.376 -4.309 11.107 1.00 97.44 85 ILE A N 1
ATOM 667 C CA . ILE A 1 85 ? -7.237 -3.439 10.851 1.00 97.44 85 ILE A CA 1
ATOM 668 C C . ILE A 1 85 ? -6.455 -3.178 12.137 1.00 97.44 85 ILE A C 1
ATOM 670 O O . ILE A 1 85 ? -7.002 -3.161 13.234 1.00 97.44 85 ILE A O 1
ATOM 674 N N . THR A 1 86 ? -5.146 -3.032 11.991 1.00 97.50 86 THR A N 1
ATOM 675 C CA . THR A 1 86 ? -4.246 -2.558 13.040 1.00 97.50 86 THR A CA 1
ATOM 676 C C . THR A 1 86 ? -3.213 -1.652 12.390 1.00 97.50 86 THR A C 1
ATOM 678 O O . THR A 1 86 ? -2.970 -1.738 11.182 1.00 97.50 86 THR A O 1
ATOM 681 N N . ARG A 1 87 ? -2.551 -0.818 13.192 1.00 97.00 87 ARG A N 1
ATOM 682 C CA . ARG A 1 87 ? -1.474 0.055 12.711 1.00 97.00 87 ARG A CA 1
ATOM 683 C C . ARG A 1 87 ? -0.379 -0.722 11.972 1.00 97.00 87 ARG A C 1
ATOM 685 O O . ARG A 1 87 ? 0.085 -0.293 10.920 1.00 97.00 87 ARG A O 1
ATOM 692 N N . ASP A 1 88 ? -0.011 -1.892 12.487 1.00 97.81 88 ASP A N 1
ATOM 693 C CA . ASP A 1 88 ? 1.011 -2.743 11.873 1.00 97.81 88 ASP A CA 1
ATOM 694 C C . ASP A 1 88 ? 0.562 -3.318 10.531 1.00 97.81 88 ASP A C 1
ATOM 696 O O . ASP A 1 88 ? 1.369 -3.413 9.610 1.00 97.81 88 ASP A O 1
ATOM 700 N N . LYS A 1 89 ? -0.728 -3.645 10.381 1.00 97.50 89 LYS A N 1
ATOM 701 C CA . LYS A 1 89 ? -1.278 -4.092 9.096 1.00 97.50 89 LYS A CA 1
ATOM 702 C C . LYS A 1 89 ? -1.222 -2.985 8.045 1.00 97.50 89 LYS A C 1
ATOM 704 O O . LYS A 1 89 ? -0.816 -3.266 6.923 1.00 97.50 89 LYS A O 1
ATOM 709 N N . VAL A 1 90 ? -1.551 -1.740 8.405 1.00 97.50 90 VAL A N 1
ATOM 710 C CA . VAL A 1 90 ? -1.426 -0.598 7.479 1.00 97.50 90 VAL A CA 1
ATOM 711 C C . VAL A 1 90 ? 0.030 -0.393 7.055 1.00 97.50 90 VAL A C 1
ATOM 713 O O . VAL A 1 90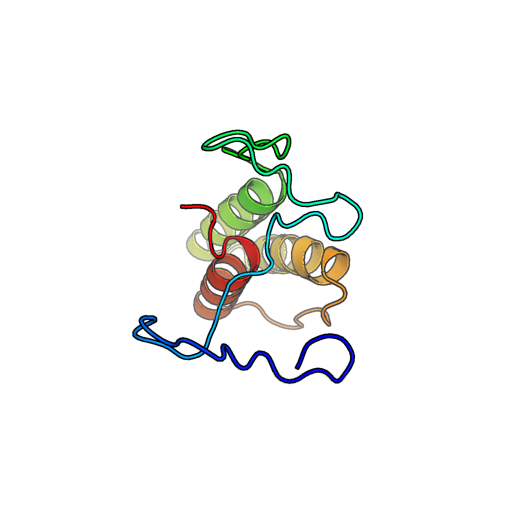 ? 0.323 -0.318 5.864 1.00 97.50 90 VAL A O 1
ATOM 716 N N . ARG A 1 91 ? 0.964 -0.388 8.014 1.00 97.06 91 ARG A N 1
ATOM 717 C CA . ARG A 1 91 ? 2.403 -0.236 7.733 1.00 97.06 91 ARG A CA 1
ATOM 718 C C . ARG A 1 91 ? 2.951 -1.365 6.868 1.00 97.06 91 ARG A C 1
ATOM 720 O O . ARG A 1 91 ? 3.770 -1.127 5.981 1.00 97.06 91 ARG A O 1
ATOM 727 N N . GLN A 1 92 ? 2.506 -2.592 7.122 1.00 97.12 92 GLN A N 1
ATOM 728 C CA . GLN A 1 92 ? 2.894 -3.749 6.328 1.00 97.12 92 GLN A CA 1
ATOM 729 C C . GLN A 1 92 ? 2.374 -3.635 4.893 1.00 97.12 92 GLN A C 1
ATOM 731 O O . GLN A 1 92 ? 3.131 -3.902 3.962 1.00 97.12 92 GLN A O 1
ATOM 736 N N . GLU A 1 93 ? 1.127 -3.200 4.701 1.00 97.25 93 GLU A N 1
ATOM 737 C CA . GLU A 1 93 ? 0.579 -2.972 3.363 1.00 97.25 93 GLU A CA 1
ATOM 738 C C . GLU A 1 93 ? 1.365 -1.872 2.637 1.00 97.25 93 GLU A C 1
ATOM 740 O O . GLU A 1 93 ? 1.782 -2.079 1.500 1.00 97.25 93 GLU A O 1
ATOM 745 N N . ARG A 1 94 ? 1.695 -0.762 3.316 1.00 97.06 94 ARG A N 1
ATOM 746 C CA . ARG A 1 94 ? 2.534 0.307 2.749 1.00 97.06 94 ARG A CA 1
ATOM 747 C C . ARG A 1 94 ? 3.896 -0.210 2.289 1.00 97.06 94 ARG A C 1
ATOM 749 O O . ARG A 1 94 ? 4.329 0.100 1.180 1.00 97.06 94 ARG A O 1
ATOM 756 N N . LYS A 1 95 ? 4.555 -1.024 3.119 1.00 95.62 95 LYS A N 1
ATOM 757 C CA . LYS A 1 95 ? 5.863 -1.619 2.813 1.00 95.62 95 LYS A CA 1
ATOM 758 C C . LYS A 1 95 ? 5.825 -2.507 1.570 1.00 95.62 95 LYS A C 1
ATOM 760 O O . LYS A 1 95 ? 6.784 -2.513 0.805 1.00 95.62 95 LYS A O 1
ATOM 765 N N . ILE A 1 96 ? 4.760 -3.286 1.398 1.00 94.38 96 ILE A N 1
ATOM 766 C CA . ILE A 1 96 ? 4.613 -4.197 0.257 1.00 94.38 96 ILE A CA 1
ATOM 767 C C . ILE A 1 96 ? 4.265 -3.404 -1.003 1.00 94.38 96 ILE A C 1
ATOM 769 O O . ILE A 1 96 ? 4.912 -3.562 -2.037 1.00 94.38 96 ILE A O 1
ATOM 773 N N . GLU A 1 97 ? 3.265 -2.534 -0.902 1.00 94.12 97 GLU A N 1
ATOM 774 C CA . GLU A 1 97 ? 2.706 -1.791 -2.023 1.00 94.12 97 GLU A CA 1
ATOM 775 C C . GLU A 1 97 ? 3.759 -0.864 -2.649 1.00 94.12 97 GLU A C 1
ATOM 777 O O . GLU A 1 97 ? 4.004 -0.936 -3.854 1.00 94.12 97 GLU A O 1
ATOM 782 N N . LEU A 1 98 ? 4.458 -0.070 -1.830 1.00 93.88 98 LEU A N 1
ATOM 783 C CA . LEU A 1 98 ? 5.429 0.941 -2.272 1.00 93.88 98 LEU A CA 1
ATOM 784 C C . LEU A 1 98 ? 6.883 0.433 -2.314 1.00 93.88 98 LEU A C 1
ATOM 786 O O . LEU A 1 98 ? 7.818 1.225 -2.411 1.00 93.88 98 LEU A O 1
ATOM 790 N N . ALA A 1 99 ? 7.115 -0.884 -2.257 1.00 93.19 99 ALA A N 1
ATOM 791 C CA . ALA A 1 99 ? 8.470 -1.435 -2.328 1.00 93.19 99 ALA A CA 1
ATOM 792 C C . ALA A 1 99 ? 9.199 -0.966 -3.603 1.00 93.19 99 ALA A C 1
ATOM 794 O O . ALA A 1 99 ? 8.650 -1.100 -4.696 1.00 93.19 99 ALA A O 1
ATOM 795 N N . PHE A 1 100 ? 10.438 -0.481 -3.469 1.00 89.88 100 PHE A N 1
ATOM 796 C CA . PHE A 1 100 ? 11.263 0.058 -4.566 1.00 89.88 100 PHE A CA 1
ATOM 797 C C . PHE A 1 100 ? 10.740 1.358 -5.211 1.00 89.88 100 PHE A C 1
ATOM 799 O O . PHE A 1 100 ? 11.020 1.604 -6.381 1.00 89.88 100 PHE A O 1
ATOM 806 N N . GLU A 1 101 ? 9.988 2.183 -4.472 1.00 88.12 101 GLU A N 1
ATOM 807 C CA . GLU A 1 101 ? 9.444 3.463 -4.971 1.00 88.12 101 GLU A CA 1
ATOM 808 C C . GLU A 1 101 ? 9.960 4.720 -4.237 1.00 88.12 101 GLU A C 1
ATOM 810 O O . GLU A 1 101 ? 9.569 5.827 -4.597 1.00 88.12 101 GLU A O 1
ATOM 815 N N . GLY A 1 102 ? 10.852 4.575 -3.247 1.00 73.06 102 GLY A N 1
ATOM 816 C CA . GLY A 1 102 ? 11.387 5.682 -2.437 1.00 73.06 102 GLY A CA 1
ATOM 817 C C . GLY A 1 102 ? 11.695 5.259 -1.012 1.00 73.06 102 GLY A C 1
ATOM 818 O O . GLY A 1 102 ? 10.729 4.971 -0.274 1.00 73.06 102 GLY A O 1
#

Radius of gyration: 17.73 Å; chains: 1; bounding box: 42×32×41 Å